Protein AF-A0A9E3LPP0-F1 (afdb_monomer_lite)

Secondary structure (DSSP, 8-state):
--SHHHHHHHHHHHTSHHHHHHHHH-TTTHHHHHHHHHHTTPPPPS-SPPPPPPPP------PPPHHHHHHHHHHHHHHHH-TTT--------

Structure (mmCIF, N/CA/C/O backbone):
data_AF-A0A9E3LPP0-F1
#
_entry.id   AF-A0A9E3LPP0-F1
#
loop_
_atom_site.group_PDB
_atom_site.id
_atom_site.type_symbol
_atom_site.label_atom_id
_atom_site.label_alt_id
_atom_site.label_comp_id
_atom_site.label_asym_id
_atom_site.label_entity_id
_atom_site.label_seq_id
_atom_site.pdbx_PDB_ins_code
_atom_site.Cartn_x
_atom_site.Cartn_y
_atom_site.Cartn_z
_atom_site.occupancy
_atom_site.B_iso_or_equiv
_atom_site.auth_seq_id
_atom_site.auth_comp_id
_atom_site.auth_asym_id
_atom_site.auth_atom_id
_atom_site.pdbx_PDB_model_num
ATOM 1 N N . PRO A 1 1 ? -7.038 -6.816 -23.157 1.00 52.41 1 PRO A N 1
ATOM 2 C CA . PRO A 1 1 ? -5.566 -6.903 -22.999 1.00 52.41 1 PRO A CA 1
ATOM 3 C C . PRO A 1 1 ? -4.896 -5.525 -22.937 1.00 52.41 1 PRO A C 1
ATOM 5 O O . PRO A 1 1 ? -3.691 -5.404 -23.110 1.00 52.41 1 PRO A O 1
ATOM 8 N N . ASP A 1 2 ? -5.690 -4.499 -22.631 1.00 55.84 2 ASP A N 1
ATOM 9 C CA . ASP A 1 2 ? -5.374 -3.107 -22.946 1.00 55.84 2 ASP A CA 1
ATOM 10 C C . ASP A 1 2 ? -4.960 -2.302 -21.713 1.00 55.84 2 ASP A C 1
ATOM 12 O O . ASP A 1 2 ? -4.674 -1.124 -21.819 1.00 55.84 2 ASP A 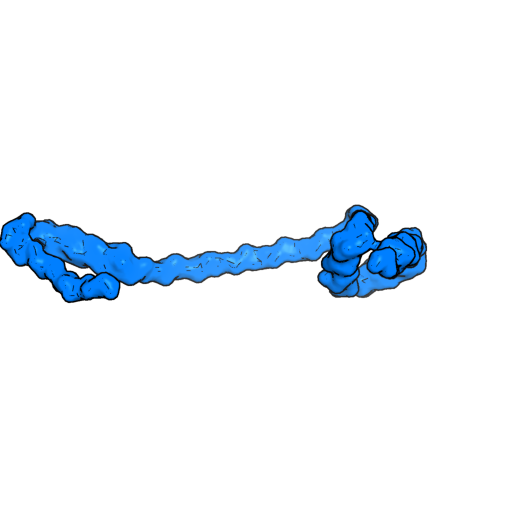O 1
ATOM 16 N N . LEU A 1 3 ? -4.908 -2.927 -20.532 1.00 54.41 3 LEU A N 1
ATOM 17 C CA . LEU A 1 3 ? -4.597 -2.271 -19.253 1.00 54.41 3 LEU A CA 1
ATOM 18 C C . LEU A 1 3 ? -3.090 -2.144 -18.973 1.00 54.41 3 LEU A C 1
ATOM 20 O O . LEU A 1 3 ? -2.683 -1.348 -18.133 1.00 54.41 3 LEU A O 1
ATOM 24 N N . VAL A 1 4 ? -2.262 -2.919 -19.674 1.00 57.81 4 VAL A N 1
ATOM 25 C CA . VAL A 1 4 ? -0.802 -2.941 -19.498 1.00 57.81 4 VAL A CA 1
ATOM 26 C C . VAL A 1 4 ? -0.128 -1.593 -19.820 1.00 57.81 4 VAL A C 1
ATOM 28 O O . VAL A 1 4 ? 0.674 -1.155 -18.993 1.00 57.81 4 VAL A O 1
ATOM 31 N N . PRO A 1 5 ? -0.436 -0.886 -20.932 1.00 66.50 5 PRO A N 1
ATOM 32 C CA . PRO A 1 5 ? 0.197 0.409 -21.216 1.00 66.50 5 PRO A CA 1
ATOM 33 C C . PRO A 1 5 ? -0.142 1.476 -20.166 1.00 66.50 5 PRO A C 1
ATOM 35 O O . PRO A 1 5 ? 0.740 2.214 -19.731 1.00 66.50 5 PRO A O 1
ATOM 38 N N . TYR A 1 6 ? -1.382 1.486 -19.670 1.00 74.06 6 TYR A N 1
ATOM 39 C CA . TYR A 1 6 ? -1.825 2.450 -18.659 1.00 74.06 6 TYR A CA 1
ATOM 40 C C . TYR A 1 6 ? -1.109 2.285 -17.316 1.00 74.06 6 TYR A C 1
ATOM 42 O O . TYR A 1 6 ? -0.911 3.263 -16.597 1.00 74.06 6 TYR A O 1
ATOM 50 N N . GLY A 1 7 ? -0.693 1.063 -16.972 1.00 78.44 7 GLY A N 1
ATOM 51 C CA . GLY A 1 7 ? 0.068 0.821 -15.750 1.00 78.44 7 GLY A CA 1
ATOM 52 C C . GLY A 1 7 ? 1.474 1.431 -15.799 1.00 78.44 7 GLY A C 1
ATOM 53 O O . GLY A 1 7 ? 1.929 2.039 -14.832 1.00 78.44 7 GLY A O 1
ATOM 54 N N . ILE A 1 8 ? 2.155 1.319 -16.940 1.00 81.81 8 ILE A N 1
ATOM 55 C CA . ILE A 1 8 ? 3.514 1.853 -17.117 1.00 81.81 8 ILE A CA 1
ATOM 56 C C . ILE A 1 8 ? 3.496 3.385 -17.106 1.00 81.81 8 ILE A C 1
ATOM 58 O O . ILE A 1 8 ? 4.307 4.002 -16.416 1.00 81.81 8 ILE A O 1
ATOM 62 N N . GLU A 1 9 ? 2.544 4.001 -17.809 1.00 85.12 9 GLU A N 1
ATOM 63 C CA . GLU A 1 9 ? 2.373 5.459 -17.807 1.00 85.12 9 GLU A CA 1
ATOM 64 C C . GLU A 1 9 ? 2.052 5.989 -16.408 1.00 85.12 9 GLU A C 1
ATOM 66 O O . GLU A 1 9 ? 2.649 6.967 -15.961 1.00 85.12 9 GLU A O 1
ATOM 71 N N . LEU A 1 10 ? 1.162 5.315 -15.674 1.00 84.31 10 LEU A N 1
ATOM 72 C CA . LEU A 1 10 ? 0.834 5.693 -14.302 1.00 84.31 10 LEU A CA 1
ATOM 73 C C . LEU A 1 10 ? 2.061 5.617 -13.383 1.00 84.31 10 LEU A C 1
ATOM 75 O O . LEU A 1 10 ? 2.284 6.526 -12.586 1.00 84.31 10 LEU A O 1
ATOM 79 N N . ALA A 1 11 ? 2.871 4.562 -13.499 1.00 83.25 11 ALA A N 1
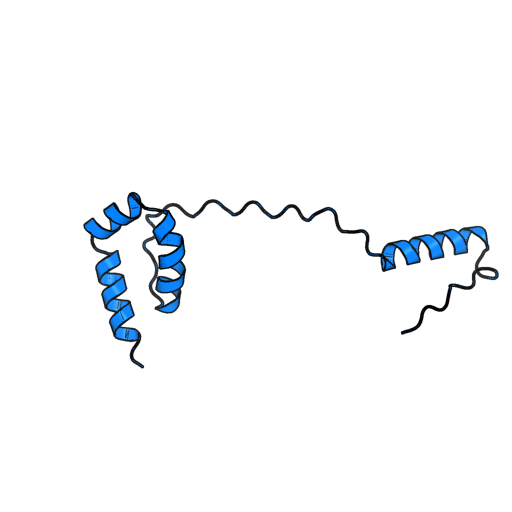ATOM 80 C CA . ALA A 1 11 ? 4.110 4.438 -12.735 1.00 83.25 11 ALA A CA 1
ATOM 81 C C . ALA A 1 11 ? 5.101 5.562 -13.075 1.00 83.25 11 ALA A C 1
ATOM 83 O O . ALA A 1 11 ? 5.714 6.128 -12.172 1.00 83.25 11 ALA A O 1
ATOM 84 N N . TYR A 1 12 ? 5.213 5.921 -14.357 1.00 85.44 12 TYR A N 1
ATOM 85 C CA . TYR A 1 12 ? 6.047 7.032 -14.811 1.00 85.44 12 TYR A CA 1
ATOM 86 C C . TYR A 1 12 ? 5.584 8.372 -14.223 1.00 85.44 12 TYR A C 1
ATOM 88 O O . TYR A 1 12 ? 6.399 9.103 -13.666 1.00 85.44 12 TYR A O 1
ATOM 96 N N . PHE A 1 13 ? 4.281 8.670 -14.260 1.00 84.94 13 PHE A N 1
ATOM 97 C CA . PHE A 1 13 ? 3.733 9.894 -13.664 1.00 84.94 13 PHE A CA 1
ATOM 98 C C . PHE A 1 13 ? 3.927 9.951 -12.149 1.00 84.94 13 PHE A C 1
ATOM 100 O O . PHE A 1 13 ? 4.262 11.002 -11.613 1.00 84.94 13 PHE A O 1
ATOM 107 N N . LEU A 1 14 ? 3.749 8.829 -11.447 1.00 83.81 14 LEU A N 1
ATOM 108 C CA . LEU A 1 14 ? 3.959 8.761 -9.997 1.00 83.81 14 LEU A CA 1
ATOM 109 C C . LEU A 1 14 ? 5.436 8.876 -9.594 1.00 83.81 14 LEU A C 1
ATOM 111 O O . LEU A 1 14 ? 5.717 9.212 -8.445 1.00 83.81 14 LEU A O 1
ATOM 115 N N . ALA A 1 15 ? 6.366 8.603 -10.512 1.00 82.56 15 ALA A N 1
ATOM 116 C CA . ALA A 1 15 ? 7.799 8.776 -10.298 1.00 82.56 15 ALA A CA 1
ATOM 117 C C . ALA A 1 15 ? 8.273 10.226 -10.508 1.00 82.56 15 ALA A C 1
ATOM 119 O O . ALA A 1 15 ? 9.411 10.542 -10.157 1.00 82.56 15 ALA A O 1
ATOM 120 N N . GLN A 1 16 ? 7.434 11.109 -11.066 1.00 87.38 16 GLN A N 1
ATOM 1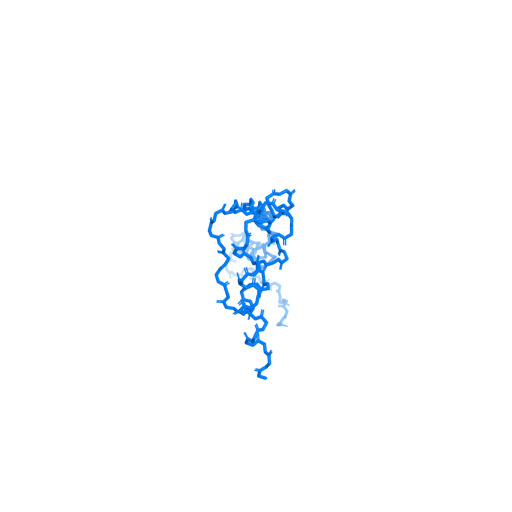21 C CA . GLN A 1 16 ? 7.799 12.510 -11.264 1.00 87.38 16 GLN A CA 1
ATOM 122 C C . GLN A 1 16 ? 7.815 13.285 -9.936 1.00 87.38 16 GLN A C 1
ATOM 124 O O . GLN A 1 16 ? 6.889 13.143 -9.126 1.00 87.38 16 GLN A O 1
ATOM 129 N N . PRO A 1 17 ? 8.840 14.124 -9.699 1.00 78.94 17 PRO A N 1
ATOM 130 C CA . PRO A 1 17 ? 8.973 14.875 -8.454 1.00 78.94 17 PRO A CA 1
ATOM 131 C C . PRO A 1 17 ? 7.809 15.848 -8.245 1.00 78.94 17 PRO A C 1
ATOM 133 O O . PRO A 1 17 ? 7.304 15.952 -7.129 1.00 78.94 17 PRO A O 1
ATOM 136 N N . GLU A 1 18 ? 7.302 16.475 -9.311 1.00 85.94 18 GLU A N 1
ATOM 137 C CA . GLU A 1 18 ? 6.162 17.392 -9.226 1.00 85.94 18 GLU A CA 1
ATOM 138 C C . GLU A 1 18 ? 4.897 16.674 -8.732 1.00 85.94 18 GLU A C 1
ATOM 140 O O . GLU A 1 18 ? 4.110 17.214 -7.951 1.00 85.94 18 GLU A O 1
ATOM 145 N N . MET A 1 19 ? 4.710 15.419 -9.153 1.00 83.75 19 MET A N 1
ATOM 146 C CA . MET A 1 19 ? 3.581 14.600 -8.724 1.00 83.75 19 MET A CA 1
ATOM 147 C C . MET A 1 19 ? 3.724 14.181 -7.259 1.00 83.75 19 MET A C 1
ATOM 149 O O . MET A 1 19 ? 2.746 14.202 -6.511 1.00 83.75 19 MET A O 1
ATOM 153 N N . ALA A 1 20 ? 4.939 13.840 -6.824 1.00 78.62 20 ALA A N 1
ATOM 154 C CA . ALA A 1 20 ? 5.221 13.512 -5.431 1.00 78.62 20 ALA A CA 1
ATOM 155 C C . ALA A 1 20 ? 4.950 14.704 -4.495 1.00 78.62 20 ALA A C 1
ATOM 157 O O . ALA A 1 20 ? 4.326 14.525 -3.446 1.00 78.62 20 ALA A O 1
ATOM 158 N N . GLU A 1 21 ? 5.340 15.917 -4.891 1.00 82.81 21 GLU A N 1
ATOM 159 C CA . GLU A 1 21 ? 5.056 17.150 -4.147 1.00 82.81 21 GLU A CA 1
ATOM 160 C C . GLU A 1 21 ? 3.551 17.433 -4.062 1.00 82.81 21 GLU A C 1
ATOM 162 O O . GLU A 1 21 ? 3.017 17.681 -2.976 1.00 82.81 21 GLU A O 1
ATOM 167 N N . LEU A 1 22 ? 2.829 17.309 -5.178 1.00 83.81 22 LEU A N 1
ATOM 168 C CA . LEU A 1 22 ? 1.378 17.491 -5.205 1.00 83.81 22 LEU A CA 1
ATOM 169 C C . LEU A 1 22 ? 0.681 16.485 -4.279 1.00 83.81 22 LEU A C 1
ATOM 171 O O . LEU A 1 22 ? -0.196 16.841 -3.486 1.00 83.81 22 LEU A O 1
ATOM 175 N N . LEU A 1 23 ? 1.123 15.232 -4.306 1.00 81.94 23 LEU A N 1
ATOM 176 C CA . LEU A 1 23 ? 0.598 14.172 -3.454 1.00 81.94 23 LEU A CA 1
ATOM 177 C C . LEU A 1 23 ? 0.952 14.354 -1.972 1.00 81.94 23 LEU A C 1
ATOM 179 O O . LEU A 1 23 ? 0.176 13.924 -1.113 1.00 81.94 23 LEU A O 1
ATOM 183 N N . ALA A 1 24 ? 2.060 15.030 -1.661 1.00 79.62 24 ALA A N 1
ATOM 184 C CA . ALA A 1 24 ? 2.403 15.419 -0.297 1.00 79.62 24 ALA A CA 1
ATOM 185 C C . ALA A 1 24 ? 1.428 16.472 0.259 1.00 79.62 24 ALA A C 1
ATOM 187 O O . ALA A 1 24 ? 1.041 16.392 1.425 1.00 79.62 24 ALA A O 1
ATOM 188 N N . THR A 1 25 ? 0.957 17.409 -0.574 1.00 85.31 25 THR A N 1
ATOM 189 C CA . THR A 1 25 ? -0.055 18.403 -0.159 1.00 85.31 25 THR A CA 1
ATOM 190 C C . THR A 1 25 ? -1.458 17.810 0.012 1.00 85.31 25 THR A C 1
ATOM 192 O O . THR A 1 25 ? -2.269 18.329 0.782 1.00 85.31 25 THR A O 1
ATOM 195 N N . ALA A 1 26 ? -1.752 16.693 -0.664 1.00 83.19 26 ALA A N 1
ATOM 196 C CA . ALA A 1 26 ? -3.077 16.080 -0.712 1.00 83.19 26 ALA A CA 1
ATOM 197 C C . ALA A 1 26 ? -3.056 14.581 -0.337 1.00 83.19 26 ALA A C 1
ATOM 199 O O . ALA A 1 26 ? -3.409 13.722 -1.153 1.00 83.19 26 ALA A O 1
ATOM 200 N N . PRO A 1 27 ? -2.771 14.222 0.931 1.00 77.44 27 PRO A N 1
ATOM 201 C CA . PRO A 1 27 ? -2.634 12.825 1.361 1.00 77.44 27 PRO A CA 1
ATOM 202 C C . PRO A 1 27 ? -3.921 11.998 1.209 1.00 77.44 27 PRO A C 1
ATOM 204 O O . PRO A 1 27 ? -3.885 10.770 1.183 1.00 77.44 27 PRO A O 1
ATOM 207 N N . ARG A 1 28 ? -5.088 12.645 1.080 1.00 83.06 28 ARG A N 1
ATOM 208 C CA . ARG A 1 28 ? -6.361 11.950 0.829 1.00 83.06 28 ARG A CA 1
ATOM 209 C C . ARG A 1 28 ? -6.409 11.289 -0.548 1.00 83.06 28 ARG A C 1
ATOM 211 O O . ARG A 1 28 ? -7.066 10.257 -0.676 1.00 83.06 28 ARG A O 1
ATOM 218 N N . LEU A 1 29 ? -5.711 11.844 -1.540 1.00 82.38 29 LEU A N 1
ATOM 219 C CA . LEU A 1 29 ? -5.685 11.322 -2.907 1.00 82.38 29 LEU A CA 1
ATOM 220 C C . LEU A 1 29 ? -5.036 9.927 -2.964 1.00 82.38 29 LEU A C 1
ATOM 222 O O . LEU A 1 29 ? -5.458 9.070 -3.741 1.00 82.38 29 LEU A O 1
ATOM 226 N N . TRP A 1 30 ? -4.117 9.633 -2.037 1.00 79.44 30 TRP A N 1
ATOM 227 C CA . TRP A 1 30 ? -3.507 8.309 -1.895 1.00 79.44 30 TRP A CA 1
ATOM 228 C C . TRP A 1 30 ? -4.483 7.192 -1.541 1.00 79.44 30 TRP A C 1
ATOM 230 O O . TRP A 1 30 ? -4.257 6.044 -1.927 1.00 79.44 30 TRP A O 1
ATOM 240 N N . ASN A 1 31 ? -5.586 7.499 -0.855 1.00 80.06 31 ASN A N 1
ATOM 241 C CA . ASN A 1 31 ? -6.602 6.490 -0.548 1.00 80.06 31 ASN A CA 1
ATOM 242 C C . ASN A 1 31 ? -7.289 5.964 -1.814 1.00 80.06 31 ASN A C 1
ATOM 244 O O . ASN A 1 31 ? -7.764 4.831 -1.819 1.00 80.06 31 ASN A O 1
ATOM 248 N N . VAL A 1 32 ? -7.315 6.776 -2.874 1.00 83.88 32 VAL A N 1
ATOM 249 C CA . VAL A 1 32 ? -7.874 6.420 -4.181 1.00 83.88 32 VAL A CA 1
ATOM 250 C C . VAL A 1 32 ? -6.795 5.813 -5.077 1.00 83.88 32 VAL A C 1
ATOM 252 O O . VAL A 1 32 ? -7.029 4.783 -5.702 1.00 83.88 32 VAL A O 1
ATOM 255 N N . LEU A 1 33 ? -5.590 6.392 -5.088 1.00 83.00 33 LEU A N 1
ATOM 256 C CA . LEU A 1 33 ? -4.492 5.921 -5.937 1.00 83.00 33 LEU A CA 1
ATOM 257 C C . LEU A 1 33 ? -3.949 4.550 -5.525 1.00 83.00 33 LEU A C 1
ATOM 259 O O . LEU A 1 33 ? -3.585 3.766 -6.394 1.00 83.00 33 LEU A O 1
ATOM 263 N N . ARG A 1 34 ? -3.923 4.205 -4.230 1.00 82.50 34 ARG A N 1
ATOM 264 C CA . ARG A 1 34 ? -3.421 2.896 -3.763 1.00 82.50 34 ARG A CA 1
ATOM 265 C C . ARG A 1 34 ? -4.177 1.700 -4.367 1.00 82.50 34 ARG A C 1
ATOM 267 O O . ARG A 1 34 ? -3.510 0.797 -4.874 1.00 82.50 34 ARG A O 1
ATOM 274 N N . PRO A 1 35 ? -5.524 1.648 -4.328 1.00 84.56 35 PRO A N 1
ATOM 275 C CA . PRO A 1 35 ? -6.292 0.620 -5.030 1.00 84.56 35 PRO A CA 1
ATOM 276 C C . PRO A 1 35 ? -5.981 0.547 -6.526 1.00 84.56 35 PRO A C 1
ATOM 278 O O . PRO A 1 35 ? -5.835 -0.549 -7.057 1.00 84.56 35 PRO A O 1
ATOM 281 N N . VAL A 1 36 ? -5.831 1.700 -7.185 1.00 84.69 36 VAL A N 1
ATOM 282 C CA . VAL A 1 36 ? -5.537 1.777 -8.622 1.00 84.69 36 VAL A CA 1
ATOM 283 C C . VAL A 1 36 ? -4.141 1.224 -8.920 1.00 84.69 36 VAL A C 1
ATOM 285 O O . VAL A 1 36 ? -4.006 0.354 -9.771 1.00 84.69 36 VAL A O 1
ATOM 288 N N . CYS A 1 37 ? -3.119 1.615 -8.154 1.00 84.50 37 CYS A N 1
ATOM 289 C CA . CYS A 1 37 ? -1.764 1.067 -8.283 1.00 84.50 37 CYS A CA 1
ATOM 290 C C . CYS A 1 37 ? -1.760 -0.459 -8.107 1.00 84.50 37 CYS A C 1
ATOM 292 O O . CYS A 1 37 ? -1.168 -1.169 -8.913 1.00 84.50 37 CYS A O 1
ATOM 294 N N . ARG A 1 38 ? -2.495 -0.980 -7.110 1.00 83.38 38 ARG A N 1
ATOM 295 C CA . ARG A 1 38 ? -2.650 -2.431 -6.905 1.00 83.38 38 ARG A CA 1
ATOM 296 C C . ARG A 1 38 ? -3.333 -3.127 -8.078 1.00 83.38 38 ARG A C 1
ATOM 298 O O . ARG A 1 38 ? -2.917 -4.221 -8.437 1.00 83.38 38 ARG A O 1
ATOM 305 N N . MET A 1 39 ? -4.356 -2.506 -8.663 1.00 85.25 39 MET A N 1
ATOM 306 C CA . MET A 1 39 ? -5.069 -3.043 -9.825 1.00 85.25 39 MET A CA 1
ATOM 307 C C . MET A 1 39 ? -4.144 -3.192 -11.040 1.00 85.25 39 MET A C 1
ATOM 309 O O . MET A 1 39 ? -4.277 -4.155 -11.788 1.00 85.25 39 MET A O 1
ATOM 313 N N . PHE A 1 40 ? -3.181 -2.282 -11.196 1.00 83.50 40 PHE A N 1
ATOM 314 C CA . PHE A 1 40 ? -2.169 -2.330 -12.255 1.00 83.50 40 PHE A CA 1
ATOM 315 C C . PHE A 1 40 ? -0.879 -3.073 -11.862 1.00 83.50 40 PHE A C 1
ATOM 317 O O . PHE A 1 40 ? 0.049 -3.135 -12.662 1.00 83.50 40 PHE A O 1
ATOM 324 N N . GLY A 1 41 ? -0.790 -3.638 -10.651 1.00 81.12 41 GLY A N 1
ATOM 325 C CA . GLY A 1 41 ? 0.415 -4.326 -10.167 1.00 81.12 41 GLY A CA 1
ATOM 326 C C . GLY A 1 41 ? 1.620 -3.408 -9.920 1.00 81.12 41 GLY A C 1
ATOM 327 O O . GLY A 1 41 ? 2.744 -3.887 -9.809 1.00 81.12 41 GLY A O 1
ATOM 328 N N . ILE A 1 42 ? 1.399 -2.096 -9.826 1.00 82.12 42 ILE A N 1
ATOM 329 C CA . ILE A 1 42 ? 2.441 -1.097 -9.581 1.00 82.12 42 ILE A CA 1
ATOM 330 C C . ILE A 1 42 ? 2.646 -0.980 -8.075 1.00 82.12 42 ILE A C 1
ATOM 332 O O . ILE A 1 42 ? 1.686 -0.796 -7.316 1.00 82.12 42 ILE A O 1
ATOM 336 N N . MET A 1 43 ? 3.901 -1.046 -7.633 1.00 69.69 43 MET A N 1
ATOM 337 C CA . MET A 1 43 ? 4.228 -0.774 -6.241 1.00 69.69 43 MET A CA 1
ATOM 338 C C . MET A 1 43 ? 4.243 0.748 -6.019 1.00 69.69 43 MET A C 1
ATOM 340 O O . MET A 1 43 ? 5.046 1.434 -6.653 1.00 69.69 43 MET A O 1
ATOM 344 N N . PRO A 1 44 ? 3.358 1.311 -5.175 1.00 65.56 44 PRO A N 1
ATOM 345 C CA . PRO A 1 44 ? 3.415 2.734 -4.871 1.00 65.56 44 PRO A CA 1
ATOM 346 C C . PRO A 1 44 ? 4.720 3.042 -4.116 1.00 65.56 44 PRO A C 1
ATOM 348 O O . PRO A 1 44 ? 5.142 2.217 -3.301 1.00 65.56 44 PRO A O 1
ATOM 351 N N . PRO A 1 45 ? 5.351 4.206 -4.352 1.00 65.31 45 PRO A N 1
ATOM 352 C CA . PRO A 1 45 ? 6.600 4.569 -3.690 1.00 65.31 45 PRO A CA 1
ATOM 353 C C . PRO A 1 45 ? 6.442 4.555 -2.159 1.00 65.31 45 PRO A C 1
ATOM 355 O O . PRO A 1 45 ? 5.474 5.085 -1.613 1.00 65.31 45 PRO A O 1
ATOM 358 N N . GLU A 1 46 ? 7.388 3.921 -1.457 1.00 58.97 46 GLU A N 1
ATOM 359 C CA . GLU A 1 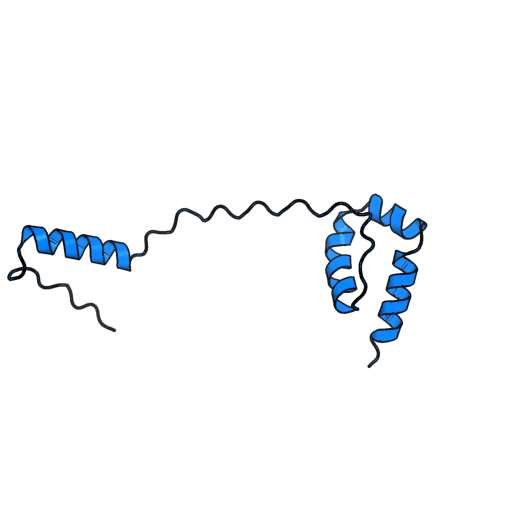46 ? 7.343 3.710 0.003 1.00 58.97 46 GLU A CA 1
ATOM 360 C C . GLU A 1 46 ? 7.560 4.988 0.830 1.00 58.97 46 GLU A C 1
ATOM 362 O O . GLU A 1 46 ? 7.396 4.973 2.047 1.00 58.97 46 GLU A O 1
ATOM 367 N N . THR A 1 47 ? 7.878 6.115 0.192 1.00 57.19 47 THR A N 1
ATOM 368 C CA . THR A 1 47 ? 8.204 7.401 0.832 1.00 57.19 47 THR A CA 1
ATOM 369 C C . THR A 1 47 ? 7.020 8.096 1.514 1.00 57.19 47 THR A C 1
ATOM 371 O O . THR A 1 47 ? 7.108 9.267 1.876 1.00 57.19 47 THR A O 1
ATOM 374 N N . LEU A 1 48 ? 5.895 7.406 1.706 1.00 56.62 48 LEU A N 1
ATOM 375 C CA . LEU A 1 48 ? 4.624 8.034 2.035 1.00 56.62 48 LEU A CA 1
ATOM 376 C C . LEU A 1 48 ? 4.048 7.538 3.358 1.00 56.62 48 LEU A C 1
ATOM 378 O O . LEU A 1 48 ? 4.018 6.329 3.612 1.00 56.62 48 LEU A O 1
ATOM 382 N N . PRO A 1 49 ? 3.510 8.456 4.182 1.00 60.94 49 PRO A N 1
ATOM 383 C CA . PRO A 1 49 ? 2.938 8.106 5.469 1.00 60.94 49 PRO A CA 1
ATOM 384 C C . PRO A 1 49 ? 1.803 7.101 5.271 1.00 60.94 49 PRO A C 1
ATOM 386 O O . PRO A 1 49 ? 0.868 7.316 4.491 1.00 60.94 49 PRO A O 1
ATOM 389 N N . LEU A 1 50 ? 1.887 5.968 5.972 1.00 61.72 50 LEU A N 1
ATOM 390 C CA . LEU A 1 50 ? 0.773 5.035 6.027 1.00 61.72 50 LEU A CA 1
ATOM 391 C C . LEU A 1 50 ? -0.459 5.767 6.580 1.00 61.72 50 LEU A C 1
ATOM 393 O O . LEU A 1 50 ? -0.329 6.544 7.530 1.00 61.72 50 LEU A O 1
ATOM 397 N N . PRO A 1 51 ? -1.657 5.530 6.009 1.00 62.03 51 PRO A N 1
ATOM 398 C CA . PRO A 1 51 ? -2.874 6.049 6.598 1.00 62.03 51 PRO A CA 1
ATOM 399 C C . PRO A 1 51 ? -2.939 5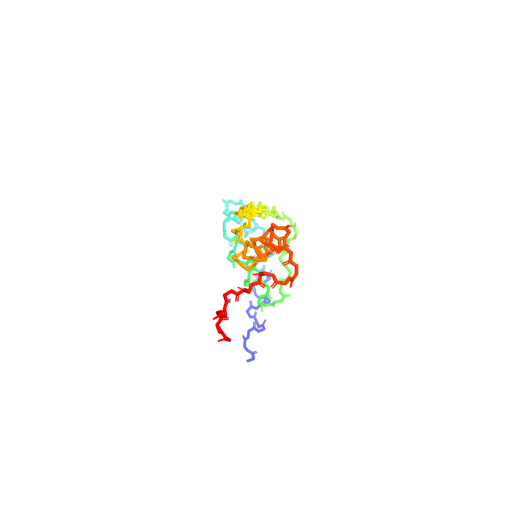.557 8.047 1.00 62.03 51 PRO A C 1
ATOM 401 O O . PRO A 1 51 ? -2.562 4.407 8.312 1.00 62.03 51 PRO A O 1
ATOM 404 N N . PRO A 1 52 ? -3.403 6.403 8.982 1.00 69.38 52 PRO A N 1
ATOM 405 C CA . PRO A 1 52 ? -3.513 5.998 10.369 1.00 69.38 52 PRO A CA 1
ATOM 406 C C . PRO A 1 52 ? -4.348 4.713 10.442 1.00 69.38 52 PRO A C 1
ATOM 408 O O . PRO A 1 52 ? -5.355 4.601 9.724 1.00 69.38 52 PRO A O 1
ATOM 411 N N . PRO A 1 53 ? -3.941 3.728 11.264 1.00 71.75 53 PRO A N 1
ATOM 412 C CA . PRO A 1 53 ? -4.713 2.509 11.429 1.00 71.75 53 PRO A CA 1
ATOM 413 C C . PRO A 1 53 ? -6.138 2.905 11.809 1.00 71.75 53 PRO A C 1
ATOM 415 O O . PRO A 1 53 ? -6.346 3.679 12.748 1.00 71.75 53 PRO A O 1
ATOM 418 N N . ARG A 1 54 ? -7.132 2.418 11.049 1.00 70.94 54 ARG A N 1
ATOM 419 C CA . ARG A 1 54 ? -8.534 2.632 11.419 1.00 70.94 54 ARG A CA 1
ATOM 420 C C . ARG A 1 54 ? -8.690 2.142 12.856 1.00 70.94 54 ARG A C 1
ATOM 422 O O . ARG A 1 54 ? -8.263 1.015 13.126 1.00 70.94 54 ARG A O 1
ATOM 429 N N . PRO A 1 55 ? -9.275 2.944 13.763 1.00 67.75 55 PRO A N 1
ATOM 430 C CA . PRO A 1 55 ? -9.510 2.489 15.119 1.00 67.75 55 PRO A CA 1
ATOM 431 C C . PRO A 1 55 ? -10.257 1.166 15.025 1.00 67.75 55 PRO A C 1
ATOM 433 O O . PRO A 1 55 ? -11.292 1.083 14.354 1.00 67.75 55 PRO A O 1
ATOM 436 N N . ALA A 1 56 ? -9.679 0.121 15.627 1.00 67.81 56 ALA A N 1
ATOM 437 C CA . ALA A 1 56 ? -10.321 -1.174 15.718 1.00 67.81 56 ALA A CA 1
ATOM 438 C C . ALA A 1 56 ? -11.725 -0.908 16.248 1.00 67.81 56 ALA A C 1
ATOM 440 O O . ALA A 1 56 ? -11.883 -0.330 17.328 1.00 67.81 56 ALA A O 1
ATOM 441 N N . ARG A 1 57 ? -12.740 -1.227 15.438 1.00 62.34 57 ARG A N 1
ATOM 442 C CA . ARG A 1 57 ? -14.136 -1.110 15.841 1.00 62.34 57 ARG A CA 1
ATOM 443 C C . ARG A 1 57 ? -14.213 -1.903 17.135 1.00 62.34 57 ARG A C 1
ATOM 445 O O . ARG A 1 57 ? -14.069 -3.122 17.077 1.00 62.34 57 ARG A O 1
ATOM 452 N N . ARG A 1 58 ? -14.315 -1.218 18.286 1.00 60.41 58 ARG A N 1
ATOM 453 C CA . ARG A 1 58 ? -14.505 -1.875 19.582 1.00 60.41 58 ARG A CA 1
ATOM 454 C C . ARG A 1 58 ? -15.615 -2.870 19.322 1.00 60.41 58 ARG A C 1
ATOM 456 O O . ARG A 1 58 ? -16.701 -2.443 18.922 1.00 60.41 58 ARG A O 1
ATOM 463 N N . ALA A 1 59 ? -15.295 -4.160 19.415 1.00 61.19 59 ALA A N 1
ATOM 464 C CA . ALA A 1 59 ? -16.295 -5.201 19.364 1.00 61.19 59 ALA A CA 1
ATOM 465 C C . ALA A 1 59 ? -17.304 -4.777 20.422 1.00 61.19 59 ALA A C 1
ATOM 467 O O . ALA A 1 59 ? -16.987 -4.727 21.611 1.00 61.19 59 ALA A O 1
ATOM 468 N N . THR A 1 60 ? -18.446 -4.275 19.960 1.00 57.06 60 THR A N 1
ATOM 469 C CA . THR A 1 60 ? -19.548 -3.898 20.827 1.00 57.06 60 THR A CA 1
ATOM 470 C C . THR A 1 60 ? -19.789 -5.158 21.623 1.00 57.06 60 THR A C 1
ATOM 472 O O . THR A 1 60 ? -19.935 -6.216 21.004 1.00 57.06 60 THR A O 1
ATOM 475 N N . ALA A 1 61 ? -19.637 -5.043 22.949 1.00 59.28 61 ALA A N 1
ATOM 476 C CA . ALA A 1 61 ? -19.665 -6.143 23.899 1.00 59.28 61 ALA A CA 1
ATOM 477 C C . ALA A 1 61 ? -20.604 -7.216 23.372 1.00 59.28 61 ALA A C 1
ATOM 479 O O . ALA A 1 61 ? -21.767 -6.899 23.110 1.00 59.28 61 ALA A O 1
ATOM 480 N N . ALA A 1 62 ? -20.032 -8.393 23.085 1.00 59.81 62 ALA A N 1
ATOM 481 C CA . ALA A 1 62 ? -20.696 -9.495 22.413 1.00 59.81 62 ALA A CA 1
ATOM 482 C C . ALA A 1 62 ? -22.144 -9.532 22.881 1.00 59.81 62 ALA A C 1
ATOM 484 O O . ALA A 1 62 ? -22.397 -9.783 24.062 1.00 59.81 62 ALA A O 1
ATOM 485 N N . ARG A 1 63 ? -23.069 -9.167 21.982 1.00 61.72 63 ARG A N 1
ATOM 486 C CA . ARG A 1 63 ? -24.496 -9.261 22.263 1.00 61.72 63 ARG A CA 1
ATOM 487 C C . ARG A 1 63 ? -24.675 -10.678 22.800 1.00 61.72 63 ARG A C 1
ATOM 489 O O . ARG A 1 63 ? -24.254 -11.604 22.103 1.00 61.72 63 ARG A O 1
ATOM 496 N N . PRO A 1 64 ? -25.122 -10.846 24.052 1.00 59.84 64 PRO A N 1
ATOM 497 C CA . PRO A 1 64 ? -25.077 -12.145 24.689 1.00 59.84 64 PRO A CA 1
ATOM 498 C C . PRO A 1 64 ? -25.833 -13.123 23.803 1.00 59.84 64 PRO A C 1
ATOM 500 O O . PRO A 1 64 ? -26.979 -12.874 23.429 1.00 59.84 64 PRO A O 1
ATOM 503 N N . ASP A 1 65 ? -25.122 -14.165 23.385 1.00 72.75 65 ASP A N 1
ATOM 504 C CA . ASP A 1 65 ? -25.642 -15.173 22.481 1.00 72.75 65 ASP A CA 1
ATOM 505 C C . ASP A 1 65 ? -26.922 -15.754 23.113 1.00 72.75 65 ASP A C 1
ATOM 507 O O . ASP A 1 65 ? -26.854 -16.290 24.228 1.00 72.75 65 ASP A O 1
ATOM 511 N N . PRO A 1 66 ? -28.095 -15.611 22.466 1.00 66.62 66 PRO A N 1
ATOM 512 C CA . PRO A 1 66 ? -29.365 -16.028 23.051 1.00 66.62 66 PRO A CA 1
ATOM 513 C C . PRO A 1 66 ? -29.389 -17.535 23.337 1.00 66.62 66 PRO A C 1
ATOM 515 O O . PRO A 1 66 ? -30.036 -17.968 24.288 1.00 66.62 66 PRO A O 1
ATOM 518 N N . VAL A 1 67 ? -28.615 -18.331 22.591 1.00 70.12 67 VAL A N 1
ATOM 519 C CA . VAL A 1 67 ? -28.462 -19.772 22.821 1.00 70.12 67 VAL A CA 1
ATOM 520 C C . VAL A 1 67 ? -27.645 -20.024 24.084 1.00 70.12 67 VAL A C 1
ATOM 522 O O . VAL A 1 67 ? -27.952 -20.929 24.860 1.00 70.12 67 VAL A O 1
ATOM 525 N N . ARG A 1 68 ? -26.611 -19.212 24.332 1.00 69.94 68 ARG A N 1
ATOM 526 C CA . ARG A 1 68 ? -25.796 -19.324 25.549 1.00 69.94 68 ARG A CA 1
ATOM 527 C C . ARG A 1 68 ? -26.581 -18.918 26.794 1.00 69.94 68 ARG A C 1
ATOM 529 O O . ARG A 1 68 ? -26.420 -19.569 27.822 1.00 69.94 68 ARG A O 1
ATOM 536 N N . MET A 1 69 ? -27.441 -17.902 26.698 1.00 71.50 69 MET A N 1
ATOM 537 C CA . MET A 1 69 ? -28.360 -17.553 27.786 1.00 71.50 69 MET A CA 1
ATOM 538 C C . MET A 1 69 ? -29.356 -18.675 28.071 1.00 71.50 69 MET A C 1
ATOM 540 O O . MET A 1 69 ? -29.478 -19.080 29.222 1.00 71.50 69 MET A O 1
ATOM 544 N N . LEU A 1 70 ? -30.000 -19.221 27.035 1.00 73.69 70 LEU A N 1
ATOM 545 C CA . LEU A 1 70 ? -30.969 -20.303 27.198 1.00 73.69 70 LEU A CA 1
ATOM 546 C C . LEU A 1 70 ? -30.327 -21.526 27.870 1.00 73.69 70 LEU A C 1
ATOM 548 O O . LEU A 1 70 ? -30.832 -22.008 28.874 1.00 73.69 70 LEU A O 1
ATOM 552 N N . ARG A 1 71 ? -29.131 -21.937 27.425 1.00 69.69 71 ARG A N 1
ATOM 553 C CA . ARG A 1 71 ? -28.382 -23.048 28.042 1.00 69.69 71 ARG A CA 1
ATOM 554 C C . ARG A 1 71 ? -27.997 -22.804 29.503 1.00 69.69 71 ARG A C 1
ATOM 556 O O . ARG A 1 71 ? -27.919 -23.756 30.274 1.00 69.69 71 ARG A O 1
ATOM 563 N N . LEU A 1 72 ? -27.716 -21.557 29.885 1.00 72.56 72 LEU A N 1
ATOM 564 C CA . LEU A 1 72 ? -27.423 -21.202 31.278 1.00 72.56 72 LEU A CA 1
ATOM 565 C C . LEU A 1 72 ? -28.683 -21.292 32.146 1.00 72.56 72 LEU A C 1
ATOM 567 O O . LEU A 1 72 ? -28.603 -21.786 33.269 1.00 72.56 72 LEU A O 1
ATOM 571 N N . SER A 1 73 ? -29.834 -20.874 31.616 1.00 68.94 73 SER A N 1
ATOM 572 C CA . SER A 1 73 ? -31.134 -21.021 32.277 1.00 68.94 73 SER A CA 1
ATOM 573 C C . SER A 1 73 ? -31.545 -22.489 32.416 1.00 68.94 73 SER A C 1
ATOM 575 O O . SER A 1 73 ? -31.950 -22.895 33.501 1.00 68.94 73 SER A O 1
ATOM 577 N N . ASP A 1 74 ? -31.359 -23.300 31.372 1.00 65.88 74 ASP A N 1
ATOM 578 C CA . ASP A 1 74 ? -31.545 -24.755 31.408 1.00 65.88 74 ASP A CA 1
ATOM 579 C C . ASP A 1 74 ? -30.668 -25.417 32.481 1.00 65.88 74 ASP A C 1
ATOM 581 O O . ASP A 1 74 ? -31.145 -26.210 33.291 1.00 65.88 74 ASP A O 1
ATOM 585 N N . ALA A 1 75 ? -29.378 -25.065 32.532 1.00 67.88 75 ALA A N 1
ATOM 586 C CA . ALA A 1 75 ? -28.447 -25.622 33.511 1.00 67.88 75 ALA A CA 1
ATOM 587 C C . ALA A 1 75 ? -28.768 -25.194 34.953 1.00 67.88 75 ALA A C 1
ATOM 589 O O . ALA A 1 75 ? -28.545 -25.966 35.887 1.00 67.88 75 ALA A O 1
ATOM 590 N N . ALA A 1 76 ? -29.280 -23.977 35.148 1.00 70.62 76 ALA A N 1
ATOM 591 C CA . ALA A 1 76 ? -29.749 -23.513 36.449 1.00 70.62 76 ALA A CA 1
ATOM 592 C C . ALA A 1 76 ? -31.017 -24.266 36.885 1.00 70.62 76 ALA A C 1
ATOM 594 O O . ALA A 1 76 ? -31.067 -24.786 37.997 1.00 70.62 76 ALA A O 1
ATOM 595 N N . ALA A 1 77 ? -31.992 -24.420 35.989 1.00 66.31 77 ALA A N 1
ATOM 596 C CA . ALA A 1 77 ? -33.227 -25.140 36.279 1.00 66.31 77 ALA A CA 1
ATOM 597 C C . ALA A 1 77 ? -32.990 -26.645 36.521 1.00 66.31 77 ALA A C 1
ATOM 599 O O . ALA A 1 77 ? -33.579 -27.229 37.428 1.00 66.31 77 ALA A O 1
ATOM 600 N N . ALA A 1 78 ? -32.060 -27.274 35.797 1.00 66.50 78 ALA A N 1
ATOM 601 C CA . ALA A 1 78 ? -31.668 -28.664 36.041 1.00 66.50 78 ALA A CA 1
ATOM 602 C C . ALA A 1 78 ? -31.035 -28.880 37.431 1.00 66.50 78 ALA A C 1
ATOM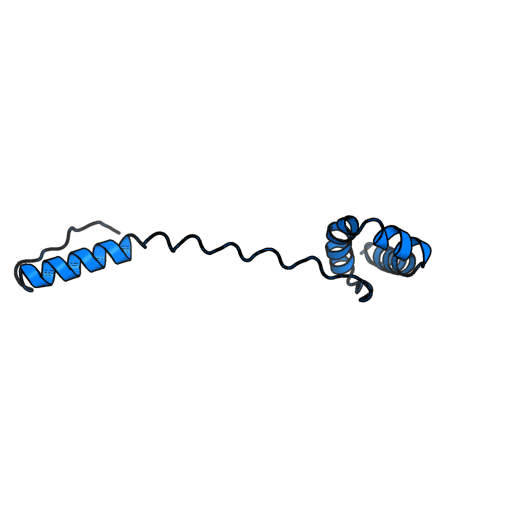 604 O O . ALA A 1 78 ? -31.146 -29.970 37.995 1.00 66.50 78 ALA A O 1
ATOM 605 N N . ARG A 1 79 ? -30.385 -27.854 38.002 1.00 67.94 79 ARG A N 1
ATOM 606 C CA . ARG A 1 79 ? -29.846 -27.899 39.372 1.00 67.94 79 ARG A CA 1
ATOM 607 C C . ARG A 1 79 ? -30.924 -27.763 40.439 1.00 67.94 79 ARG A C 1
ATOM 609 O O . ARG A 1 79 ? -30.778 -28.356 41.500 1.00 67.94 79 ARG A O 1
ATOM 616 N N . GLU A 1 80 ? -31.972 -26.998 40.160 1.00 65.69 80 GLU A N 1
ATOM 617 C CA . GLU A 1 80 ? -33.059 -26.739 41.108 1.00 65.69 80 GLU A CA 1
ATOM 618 C C . GLU A 1 80 ? -34.052 -27.910 41.190 1.00 65.69 80 GLU A C 1
ATOM 620 O O . GLU A 1 80 ? -34.474 -28.280 42.281 1.00 65.69 80 GLU A O 1
ATOM 625 N N . TYR A 1 81 ? -34.365 -28.553 40.058 1.00 66.50 81 TYR A N 1
ATOM 626 C CA . TYR A 1 81 ? -35.394 -29.604 39.983 1.00 66.50 81 TYR A CA 1
ATOM 627 C C . TYR A 1 81 ? -34.835 -31.034 39.844 1.00 66.50 81 TYR A C 1
ATOM 629 O O . TYR A 1 81 ? -35.594 -32.005 39.857 1.00 66.50 81 TYR A O 1
ATOM 637 N N . GLY A 1 82 ? -33.510 -31.189 39.724 1.00 63.59 82 GLY A N 1
ATOM 638 C CA . GLY A 1 82 ? -32.849 -32.475 39.495 1.00 63.59 82 GLY A CA 1
ATOM 639 C C . GLY A 1 82 ? -33.134 -33.076 38.104 1.00 63.59 82 GLY A C 1
ATOM 640 O O . GLY A 1 82 ? -34.024 -32.626 37.377 1.00 63.59 82 GLY A O 1
ATOM 641 N N . PRO A 1 83 ? -32.402 -34.133 37.700 1.00 59.38 83 PRO A N 1
ATOM 642 C CA . PRO A 1 83 ? -32.475 -34.698 36.346 1.00 59.38 83 PRO A CA 1
ATOM 643 C C . PRO A 1 83 ? -33.821 -35.359 35.999 1.00 59.38 83 PRO A C 1
ATOM 645 O O . PRO A 1 83 ? -34.021 -35.742 34.852 1.00 59.38 83 PRO A O 1
ATOM 648 N N . GLN A 1 84 ? -34.733 -35.516 36.967 1.00 61.09 84 GLN A N 1
ATOM 649 C CA . GLN A 1 84 ? -36.037 -36.158 36.761 1.00 61.09 84 GLN A CA 1
ATOM 650 C C . GLN A 1 84 ? -37.208 -35.169 36.621 1.00 61.09 84 GLN A C 1
ATOM 652 O O . GLN A 1 84 ? -38.280 -35.576 36.182 1.00 61.09 84 GLN A O 1
ATOM 657 N N . GLY A 1 85 ? -37.023 -33.889 36.972 1.00 60.50 85 GLY A N 1
ATOM 658 C CA . GLY A 1 85 ? -38.095 -32.881 36.961 1.00 60.50 85 GLY A CA 1
ATOM 659 C C . GLY A 1 85 ? -37.986 -31.839 35.847 1.00 60.50 85 GLY A C 1
ATOM 660 O O . GLY A 1 85 ? -38.978 -31.194 35.509 1.00 60.50 85 GLY A O 1
ATOM 661 N N . TYR A 1 86 ? -36.802 -31.668 35.251 1.00 61.22 86 TYR A N 1
ATOM 662 C CA . TYR A 1 86 ? -36.585 -30.643 34.236 1.00 61.22 86 TYR A CA 1
ATOM 663 C C . TYR A 1 86 ? -36.895 -31.154 32.823 1.00 61.22 86 TYR A C 1
ATOM 665 O O . TYR A 1 86 ? -36.184 -31.999 32.278 1.00 61.22 86 TYR A O 1
ATOM 673 N N . ARG A 1 87 ? -37.952 -30.612 32.207 1.00 62.59 87 ARG A N 1
ATOM 674 C CA . ARG A 1 87 ? -38.305 -30.858 30.805 1.00 62.59 87 ARG A CA 1
ATOM 675 C C . ARG A 1 87 ? -38.079 -29.564 30.014 1.00 62.59 87 ARG A C 1
ATOM 677 O O . ARG A 1 87 ? -38.888 -28.647 30.153 1.00 62.59 87 ARG A O 1
ATOM 684 N N . PRO A 1 88 ? -36.999 -29.454 29.223 1.00 64.50 88 PRO A N 1
ATOM 685 C CA . PRO A 1 88 ? -36.716 -28.233 28.481 1.00 64.50 88 PRO A CA 1
ATOM 686 C C . PRO A 1 88 ? -37.840 -27.915 27.485 1.00 64.50 88 PRO A C 1
ATOM 688 O O . PRO A 1 88 ? -38.463 -28.839 26.942 1.00 64.50 88 PRO A O 1
ATOM 691 N N . PRO A 1 89 ? -38.118 -26.626 27.226 1.00 65.50 89 PRO A N 1
ATOM 692 C CA . PRO A 1 89 ? -39.106 -26.239 26.235 1.00 65.50 89 PRO A CA 1
ATOM 693 C C . PRO A 1 89 ? -38.641 -26.686 24.843 1.00 65.50 89 PRO A C 1
ATOM 695 O O . PRO A 1 89 ? -37.553 -26.339 24.384 1.00 65.50 89 PRO A O 1
ATOM 698 N N . LEU A 1 90 ? -39.476 -27.476 24.165 1.00 71.12 90 LEU A N 1
ATOM 699 C CA . LEU A 1 90 ? -39.238 -27.937 22.799 1.00 71.12 90 LEU A CA 1
ATOM 700 C C . LEU A 1 90 ? -39.436 -26.765 21.825 1.00 71.12 90 LEU A C 1
ATOM 702 O O . LEU A 1 90 ? -40.512 -26.612 21.253 1.00 71.12 90 LEU A O 1
ATOM 706 N N . PHE A 1 91 ? -38.416 -25.931 21.630 1.00 64.81 91 PHE A N 1
ATOM 707 C CA . PHE A 1 91 ? -38.394 -25.004 20.499 1.00 64.81 91 PHE A CA 1
ATOM 708 C C . PHE A 1 91 ? -37.709 -25.678 19.305 1.00 64.81 91 PHE A C 1
ATOM 710 O O . PHE A 1 91 ? -36.565 -26.123 19.387 1.00 64.81 91 PHE A O 1
ATOM 717 N N . GLY A 1 92 ? -38.499 -25.847 18.243 1.00 57.66 92 GLY A N 1
ATOM 718 C CA . GLY A 1 92 ? -38.213 -26.653 17.061 1.00 57.66 92 GLY A CA 1
ATOM 719 C C . GLY A 1 92 ? -37.131 -26.102 16.128 1.00 57.66 92 GLY A C 1
ATOM 720 O O . GLY A 1 92 ? -36.784 -24.926 16.178 1.00 57.66 92 GLY A O 1
ATOM 721 N N . ARG A 1 93 ? -36.642 -27.052 15.318 1.00 42.75 93 ARG A N 1
ATOM 722 C CA . ARG A 1 93 ? -35.572 -27.030 14.305 1.00 42.75 93 ARG A CA 1
ATOM 723 C C . ARG A 1 93 ? -35.502 -25.803 13.405 1.00 42.75 93 ARG A C 1
ATOM 725 O O . ARG A 1 93 ? -36.568 -25.387 12.906 1.00 42.75 93 ARG A O 1
#

Sequence (93 aa):
PDLVPYGIELAYFLAQPEMAELLATAPRLWNVLRPVCRMFGIMPPETLPLPPPRPARRATAARPDPVRMLRLSDAAAAREYGPQGYRPPLFGR

pLDDT: mean 71.38, std 10.34, range [42.75, 87.38]

Foldseek 3Di:
DPCQVVLVVVLVQLPDPVNVVVCVVPVVVCVVVVVVNVVNVHDRDPPDDDDPPDPDPPPPPPPPDVVNVLVVVQVVVCVVQPPVGDDRDPDDD

Radius of gyration: 28.9 Å; chains: 1; bounding box: 48×55×64 Å